Protein AF-A0A819ATB0-F1 (afdb_monomer_lite)

InterPro domains:
  IPR010448 Torsin [PF06309] (13-119)
  IPR010448 Torsin [PTHR10760] (11-118)
  IPR027417 P-loop containing nucleoside triphosphate hydrolase [G3DSA:3.40.50.300] (15-114)
  IPR027417 P-loop containing nucleoside triphosphate hydrolase [SSF52540] (25-98)

Organism: NCBI:txid392030

Sequence (124 aa):
MVLLRSIFDMFCIMECCSNHWIKNDVKELDLRLKSQLIGQPLAYDLILRSIKSHTSNLNPSKSLVLSLHGGTGTGKNFVAKHIVESLYREGYKSKYVRLYVVSRDFMHHDPAHISQYKFSFDAC

Radius of gyration: 17.53 Å; chains: 1; bounding box: 42×32×49 Å

Structure (mmCIF, N/CA/C/O backbone):
data_AF-A0A819ATB0-F1
#
_entry.id   AF-A0A819ATB0-F1
#
loop_
_atom_site.group_PDB
_atom_site.id
_atom_site.type_symbol
_atom_site.label_atom_id
_atom_site.label_alt_id
_atom_site.label_comp_id
_atom_site.label_asym_id
_atom_site.label_entity_id
_atom_site.label_seq_id
_atom_site.pdbx_PDB_ins_code
_atom_site.Cartn_x
_atom_site.Cartn_y
_atom_site.Cartn_z
_atom_site.occupancy
_atom_site.B_iso_or_equiv
_atom_site.auth_seq_id
_atom_site.auth_comp_id
_atom_site.auth_asym_id
_atom_site.auth_atom_id
_atom_site.pdbx_PDB_model_num
ATOM 1 N N . MET A 1 1 ? 23.458 10.355 28.977 1.00 45.56 1 MET A N 1
ATOM 2 C CA . MET A 1 1 ? 23.499 10.416 27.497 1.00 45.56 1 MET A CA 1
ATOM 3 C C . MET A 1 1 ? 22.106 10.147 26.904 1.00 45.56 1 MET A C 1
ATOM 5 O O . MET A 1 1 ? 21.934 9.245 26.105 1.00 45.56 1 MET A O 1
ATOM 9 N N . VAL A 1 2 ? 21.090 10.902 27.345 1.00 42.81 2 VAL A N 1
ATOM 10 C CA . VAL A 1 2 ? 19.677 10.784 26.898 1.00 42.81 2 VAL A CA 1
ATOM 11 C C . VAL A 1 2 ? 19.132 12.163 26.489 1.00 42.81 2 VAL A C 1
ATOM 13 O O . VAL A 1 2 ? 18.348 12.266 25.557 1.00 42.81 2 VAL A O 1
ATOM 16 N N . LEU A 1 3 ? 19.658 13.244 27.081 1.00 43.31 3 LEU A N 1
ATOM 17 C CA . LEU A 1 3 ? 19.326 14.636 26.745 1.00 43.31 3 LEU A CA 1
ATOM 18 C C . LEU A 1 3 ? 19.750 15.092 25.333 1.00 43.31 3 LEU A C 1
ATOM 20 O O . LEU A 1 3 ? 19.104 15.965 24.769 1.00 43.31 3 LEU A O 1
ATOM 24 N N . LEU A 1 4 ? 20.780 14.487 24.727 1.00 43.06 4 LEU A N 1
ATOM 25 C CA . LEU A 1 4 ? 21.229 14.839 23.366 1.00 43.06 4 LEU A CA 1
ATOM 26 C C . LEU A 1 4 ? 20.356 14.242 22.249 1.00 43.06 4 LEU A C 1
ATOM 28 O O . LEU A 1 4 ? 20.384 14.754 21.135 1.00 43.06 4 LEU A O 1
ATOM 32 N N . ARG A 1 5 ? 19.550 13.206 22.536 1.00 46.94 5 ARG A N 1
ATOM 33 C CA . ARG A 1 5 ? 18.546 12.698 21.581 1.00 46.94 5 ARG A CA 1
ATOM 34 C C . ARG A 1 5 ? 17.391 13.686 21.390 1.00 46.94 5 ARG A C 1
ATOM 36 O O . ARG A 1 5 ? 16.836 13.752 20.307 1.00 46.94 5 ARG A O 1
ATOM 43 N N . SER A 1 6 ? 17.083 14.488 22.411 1.00 49.16 6 SER A N 1
ATOM 44 C CA . SER A 1 6 ? 15.902 15.359 22.420 1.00 49.16 6 SER A CA 1
ATOM 45 C C . SER A 1 6 ? 16.092 16.705 21.706 1.00 49.16 6 SER A C 1
ATOM 47 O O . SER A 1 6 ? 15.102 17.348 21.378 1.00 49.16 6 SER A O 1
ATOM 49 N N . ILE A 1 7 ? 17.332 17.154 21.473 1.00 47.84 7 ILE A N 1
ATOM 50 C CA . ILE A 1 7 ? 17.607 18.437 20.792 1.00 47.84 7 ILE A CA 1
ATOM 51 C C . ILE A 1 7 ? 17.573 18.264 19.265 1.00 47.84 7 ILE A C 1
ATOM 53 O O . ILE A 1 7 ? 17.140 19.164 18.550 1.00 47.84 7 ILE A O 1
ATOM 57 N N . PHE A 1 8 ? 17.972 17.094 18.756 1.00 44.56 8 PHE A N 1
ATOM 58 C CA . PHE A 1 8 ? 17.967 16.804 17.318 1.00 44.56 8 PHE A CA 1
ATOM 59 C C . PHE A 1 8 ? 16.563 16.552 16.743 1.00 44.56 8 PHE A C 1
ATOM 61 O O . PHE A 1 8 ? 16.348 16.810 15.561 1.00 44.56 8 PHE A O 1
ATOM 68 N N . ASP A 1 9 ? 15.593 16.151 17.571 1.00 51.12 9 ASP A N 1
ATOM 69 C CA . ASP A 1 9 ? 14.178 16.066 17.172 1.00 51.12 9 ASP A CA 1
ATOM 70 C C . ASP A 1 9 ? 13.555 17.450 16.877 1.00 51.12 9 ASP A C 1
ATOM 72 O O . ASP A 1 9 ? 12.541 17.543 16.185 1.00 51.12 9 ASP A O 1
ATOM 76 N N . MET A 1 10 ? 14.161 18.545 17.361 1.00 49.12 10 MET A N 1
ATOM 77 C CA . MET A 1 10 ? 13.600 19.902 17.281 1.00 49.12 10 MET A CA 1
ATOM 78 C C . MET A 1 10 ? 13.801 20.591 15.916 1.00 49.12 10 MET A C 1
ATOM 80 O O . MET A 1 10 ? 13.125 21.577 15.634 1.00 49.12 10 MET A O 1
ATOM 84 N N . PHE A 1 11 ? 14.672 20.075 15.039 1.00 57.78 11 PHE A N 1
ATOM 85 C CA . PHE A 1 11 ? 14.931 20.658 13.710 1.00 57.78 11 PHE A CA 1
ATOM 86 C C . PHE A 1 11 ? 14.677 19.686 12.546 1.00 57.78 11 PHE A C 1
ATOM 88 O O . PHE A 1 11 ? 15.319 19.774 11.499 1.00 57.78 11 PHE A O 1
ATOM 95 N N . CYS A 1 12 ? 13.679 18.803 12.661 1.00 70.81 12 CYS A N 1
ATOM 96 C CA . CYS A 1 12 ? 13.094 18.141 11.487 1.00 70.81 12 CYS A CA 1
ATOM 97 C C . CYS A 1 12 ? 12.260 19.117 10.634 1.00 70.81 12 CYS A C 1
ATOM 99 O O . CYS A 1 12 ? 11.054 18.941 10.466 1.00 70.81 12 CYS A O 1
ATOM 101 N N . ILE A 1 13 ? 12.902 20.162 10.101 1.00 76.00 13 ILE A N 1
ATOM 102 C CA . ILE A 1 13 ? 12.300 21.068 9.109 1.00 76.00 13 ILE A CA 1
ATOM 103 C C . ILE A 1 13 ? 12.022 20.293 7.811 1.00 76.00 13 ILE A C 1
ATOM 105 O O . ILE A 1 13 ? 11.006 20.508 7.156 1.00 76.00 13 ILE A O 1
ATOM 109 N N . MET A 1 14 ? 12.915 19.362 7.468 1.00 82.94 14 MET A N 1
ATOM 110 C CA . MET A 1 14 ? 12.757 18.412 6.368 1.00 82.94 14 MET A CA 1
ATOM 111 C C . MET A 1 14 ? 12.257 17.066 6.895 1.00 82.94 14 MET A C 1
ATOM 113 O O . MET A 1 14 ? 12.433 16.748 8.074 1.00 82.94 14 MET A O 1
ATOM 117 N N . GLU A 1 15 ? 11.675 16.260 6.005 1.00 89.75 15 GLU A N 1
ATOM 118 C CA . GLU A 1 15 ? 11.134 14.949 6.357 1.00 89.75 15 GLU A CA 1
ATOM 119 C C . GLU A 1 15 ? 12.151 14.093 7.123 1.00 89.75 15 GLU A C 1
ATOM 121 O O . GLU A 1 15 ? 13.315 13.986 6.728 1.00 89.75 15 GLU A O 1
ATOM 126 N N . CYS A 1 16 ? 11.714 13.478 8.222 1.00 90.00 16 CYS A N 1
ATOM 127 C CA . CYS A 1 16 ? 12.550 12.668 9.100 1.00 90.00 16 CYS A CA 1
ATOM 128 C C . CYS A 1 16 ? 11.763 11.512 9.736 1.00 90.00 16 CYS A C 1
ATOM 130 O O . CYS A 1 16 ? 10.545 11.427 9.590 1.00 90.00 16 CYS A O 1
ATOM 132 N N . CYS A 1 17 ? 12.463 10.627 10.448 1.00 88.69 17 CYS A N 1
ATOM 133 C CA . CYS A 1 17 ? 11.880 9.463 11.108 1.00 88.69 17 CYS A CA 1
ATOM 134 C C . CYS A 1 17 ? 11.199 9.886 12.419 1.00 88.69 17 CYS A C 1
ATOM 136 O O . CYS A 1 17 ? 11.750 9.734 13.505 1.00 88.69 17 CYS A O 1
ATOM 138 N N . SER A 1 18 ? 10.019 10.495 12.307 1.00 88.81 18 SER A N 1
ATOM 139 C CA . SER A 1 18 ? 9.206 10.916 13.448 1.00 88.81 18 SER A CA 1
ATOM 140 C C . SER A 1 18 ? 7.721 10.722 13.165 1.00 88.81 18 SER A C 1
ATOM 142 O O . SER A 1 18 ? 7.295 10.692 12.009 1.00 88.81 18 SER A O 1
ATOM 144 N N . ASN A 1 19 ? 6.911 10.671 14.225 1.00 87.50 19 ASN A N 1
ATOM 145 C CA . ASN A 1 19 ? 5.456 10.489 14.129 1.00 87.50 19 ASN A CA 1
ATOM 146 C C . ASN A 1 19 ? 4.744 11.613 13.351 1.00 87.50 19 ASN A C 1
ATOM 148 O O . ASN A 1 19 ? 3.590 11.469 12.956 1.00 87.50 19 ASN A O 1
ATOM 152 N N . HIS A 1 20 ? 5.410 12.753 13.134 1.00 90.31 20 HIS A N 1
ATOM 153 C CA . HIS A 1 20 ? 4.873 13.834 12.312 1.00 90.31 20 HIS A CA 1
ATOM 154 C C . HIS A 1 20 ? 4.824 13.450 10.824 1.00 90.31 20 HIS A C 1
ATOM 156 O O . HIS A 1 20 ? 3.830 13.726 10.146 1.00 90.31 20 HIS A O 1
ATOM 162 N N . TRP A 1 21 ? 5.893 12.818 10.331 1.00 92.12 21 TRP A N 1
ATOM 163 C CA . TRP A 1 21 ? 6.072 12.439 8.927 1.00 92.12 21 TRP A CA 1
ATOM 164 C C . TRP A 1 21 ? 5.629 10.996 8.657 1.00 92.12 21 TRP A C 1
ATOM 166 O O . TRP A 1 21 ? 4.990 10.731 7.638 1.00 92.12 21 TRP A O 1
ATOM 176 N N . ILE A 1 22 ? 5.908 10.086 9.594 1.00 92.75 22 ILE A N 1
ATOM 177 C CA . ILE A 1 22 ? 5.511 8.675 9.568 1.00 92.75 22 ILE A CA 1
ATOM 178 C C . ILE A 1 22 ? 4.297 8.513 10.481 1.00 92.75 22 ILE A C 1
ATOM 180 O O . ILE A 1 22 ? 4.421 8.334 11.689 1.00 92.75 22 ILE A O 1
ATOM 184 N N . LYS A 1 23 ? 3.102 8.641 9.907 1.00 92.94 23 LYS A N 1
ATOM 185 C CA . LYS A 1 23 ? 1.846 8.673 10.668 1.00 92.94 23 LYS A CA 1
ATOM 186 C C . LYS A 1 23 ? 1.480 7.308 11.241 1.00 92.94 23 LYS A C 1
ATOM 188 O O . LYS A 1 23 ? 0.912 7.236 12.326 1.00 92.94 23 LYS A O 1
ATOM 193 N N . ASN A 1 24 ? 1.749 6.243 10.480 1.00 93.50 24 ASN A N 1
ATOM 194 C CA . ASN A 1 24 ? 1.242 4.898 10.756 1.00 93.50 24 ASN A CA 1
ATOM 195 C C . ASN A 1 24 ? -0.277 4.875 11.051 1.00 93.50 24 ASN A C 1
ATOM 197 O O . ASN A 1 24 ? -0.735 4.152 11.939 1.00 93.50 24 ASN A O 1
ATOM 201 N N . ASP A 1 25 ? -1.073 5.664 10.313 1.00 96.31 25 ASP A N 1
ATOM 202 C CA . ASP A 1 25 ? -2.510 5.809 10.567 1.00 96.31 25 ASP A CA 1
ATOM 203 C C . ASP A 1 25 ? -3.312 4.650 9.952 1.00 96.31 25 ASP A C 1
ATOM 205 O O . ASP A 1 25 ? -3.940 4.736 8.894 1.00 96.31 25 ASP A O 1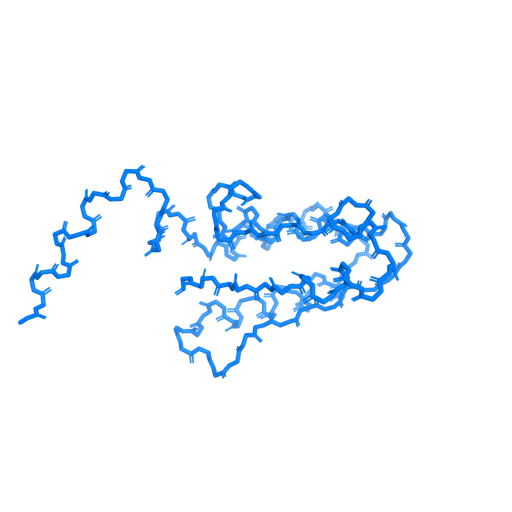
ATOM 209 N N . VAL A 1 26 ? -3.285 3.513 10.645 1.00 97.12 26 VAL A N 1
ATOM 210 C CA . VAL A 1 26 ? -4.015 2.300 10.248 1.00 97.12 26 VAL A CA 1
ATOM 211 C C . VAL A 1 26 ? -5.536 2.511 10.281 1.00 97.12 26 VAL A C 1
ATOM 213 O O . VAL A 1 26 ? -6.267 1.828 9.564 1.00 97.12 26 VAL A O 1
ATOM 216 N N . LYS A 1 27 ? -6.034 3.459 11.084 1.00 97.56 27 LYS A N 1
ATOM 217 C CA . LYS A 1 27 ? -7.466 3.772 11.153 1.00 97.56 27 LYS A CA 1
ATOM 218 C C . LYS A 1 27 ? -7.915 4.526 9.904 1.00 97.56 27 LYS A C 1
ATOM 220 O O . LYS A 1 27 ? -8.972 4.215 9.358 1.00 97.56 27 LYS A O 1
ATOM 225 N N . GLU A 1 28 ? -7.113 5.478 9.431 1.00 97.00 28 GLU A N 1
ATOM 226 C CA . GLU A 1 28 ? -7.333 6.135 8.143 1.00 97.00 28 GLU A CA 1
ATOM 227 C C . GLU A 1 28 ? -7.340 5.104 7.004 1.00 97.00 28 GLU A C 1
ATOM 229 O O . GLU A 1 28 ? -8.231 5.141 6.150 1.00 97.00 28 GLU A O 1
ATOM 234 N N . LEU A 1 29 ? -6.404 4.149 7.024 1.00 98.12 29 LEU A N 1
ATOM 235 C CA . LEU A 1 29 ? -6.354 3.080 6.027 1.00 98.12 29 LEU A CA 1
ATOM 236 C C . LEU A 1 29 ? -7.630 2.228 6.030 1.00 98.12 29 LEU A C 1
ATOM 238 O O . LEU A 1 29 ? -8.197 1.981 4.967 1.00 98.12 29 LEU A O 1
ATOM 242 N N . ASP A 1 30 ? -8.095 1.805 7.209 1.00 98.31 30 ASP A N 1
ATOM 243 C CA . ASP A 1 30 ? -9.334 1.032 7.365 1.00 98.31 30 ASP A CA 1
ATOM 244 C C . ASP A 1 30 ? -10.527 1.767 6.740 1.00 98.31 30 ASP A C 1
ATOM 246 O O . ASP A 1 30 ? -11.210 1.233 5.864 1.00 98.31 30 ASP A O 1
ATOM 250 N N . LEU A 1 31 ? -10.727 3.034 7.116 1.00 98.06 31 LEU A N 1
ATOM 251 C CA . LEU A 1 31 ? -11.832 3.850 6.612 1.00 98.06 31 LEU A CA 1
ATOM 252 C C . LEU A 1 31 ? -11.789 4.001 5.086 1.00 98.06 31 LEU A C 1
ATOM 254 O O . LEU A 1 31 ? -12.824 3.867 4.424 1.00 98.06 31 LEU A O 1
ATOM 258 N N . ARG A 1 32 ? -10.605 4.250 4.515 1.00 97.06 32 ARG A N 1
ATOM 259 C CA . ARG A 1 32 ? -10.419 4.400 3.064 1.00 97.06 32 ARG A CA 1
ATOM 260 C C . ARG A 1 32 ? -10.685 3.101 2.321 1.00 97.06 32 ARG A C 1
ATOM 262 O O . ARG A 1 32 ? -11.469 3.090 1.377 1.00 97.06 32 ARG A O 1
ATOM 269 N N . LEU A 1 33 ? -10.092 1.989 2.754 1.00 97.56 33 LEU A N 1
ATOM 270 C CA . LEU A 1 33 ? -10.310 0.714 2.076 1.00 97.56 33 LEU A CA 1
ATOM 271 C C . LEU A 1 33 ? -11.767 0.262 2.210 1.00 97.56 33 LEU A C 1
ATOM 273 O O . LEU A 1 33 ? -12.370 -0.127 1.217 1.00 97.56 33 LEU A O 1
ATOM 277 N N . LYS A 1 34 ? -12.376 0.391 3.390 1.00 97.06 34 LYS A N 1
ATOM 278 C CA . LYS A 1 34 ? -13.770 -0.009 3.605 1.00 97.06 34 LYS A CA 1
ATOM 279 C C . LYS A 1 34 ? -14.767 0.788 2.760 1.00 97.06 34 LYS A C 1
ATOM 281 O O . LYS A 1 34 ? -15.768 0.230 2.321 1.00 97.06 34 LYS A O 1
ATOM 286 N N . SER A 1 35 ? -14.519 2.081 2.549 1.00 96.31 35 SER A N 1
ATOM 287 C CA . SER A 1 35 ? -15.426 2.950 1.786 1.00 96.31 35 SER A CA 1
ATOM 288 C C . SER A 1 35 ? -15.144 2.979 0.283 1.00 96.31 35 SER A C 1
ATOM 290 O O . SER A 1 35 ? -16.068 3.220 -0.491 1.00 96.31 35 SER A O 1
ATOM 292 N N . GLN A 1 36 ? -13.900 2.740 -0.145 1.00 96.88 36 GLN A N 1
ATOM 293 C CA . GLN A 1 36 ? -13.485 2.959 -1.536 1.00 96.88 36 GLN A CA 1
ATOM 294 C C . GLN A 1 36 ? -13.021 1.686 -2.265 1.00 96.88 36 GLN A C 1
ATOM 296 O O . GLN A 1 36 ? -13.052 1.656 -3.495 1.00 96.88 36 GLN A O 1
ATOM 301 N N . LEU A 1 37 ? -12.607 0.623 -1.559 1.00 97.06 37 LEU A N 1
ATOM 302 C CA . LEU A 1 37 ? -12.207 -0.645 -2.181 1.00 97.06 37 LEU A CA 1
ATOM 303 C C . LEU A 1 37 ? -13.419 -1.573 -2.348 1.00 97.06 37 LEU A C 1
ATOM 305 O O . LEU A 1 37 ? -13.760 -2.369 -1.473 1.00 97.06 37 LEU A O 1
ATOM 309 N N . ILE A 1 38 ? -14.062 -1.492 -3.509 1.00 95.56 38 ILE A N 1
ATOM 310 C CA . ILE A 1 38 ? -15.284 -2.248 -3.800 1.00 95.56 38 ILE A CA 1
ATOM 311 C C . ILE A 1 38 ? -14.963 -3.653 -4.326 1.00 95.56 38 ILE A C 1
ATOM 313 O O . ILE A 1 38 ? -14.076 -3.839 -5.158 1.00 95.56 38 ILE A O 1
ATOM 317 N N . GLY A 1 39 ? -15.714 -4.655 -3.856 1.00 96.25 39 GLY A N 1
ATOM 318 C CA . GLY A 1 39 ? -15.675 -6.020 -4.397 1.00 96.25 39 GLY A CA 1
ATOM 319 C C . GLY A 1 39 ? -14.429 -6.838 -4.038 1.00 96.25 39 GLY A C 1
ATOM 320 O O . GLY A 1 39 ? -14.225 -7.901 -4.613 1.00 96.25 39 GLY A O 1
ATOM 321 N N . GLN A 1 40 ? -13.601 -6.372 -3.095 1.00 97.44 40 GLN A N 1
ATOM 322 C CA . GLN A 1 40 ? -12.366 -7.053 -2.677 1.00 97.44 40 GLN A CA 1
ATOM 323 C C . GLN A 1 40 ? -12.303 -7.301 -1.151 1.00 97.44 40 GLN A C 1
ATOM 325 O O . GLN A 1 40 ? -11.337 -6.889 -0.504 1.00 97.44 40 GLN A O 1
ATOM 330 N N . PRO A 1 41 ? -13.299 -7.974 -0.537 1.00 96.19 41 PRO A N 1
ATOM 331 C CA . PRO A 1 41 ? -13.353 -8.154 0.919 1.00 96.19 41 PRO A CA 1
ATOM 332 C C . PRO A 1 41 ? -12.169 -8.960 1.475 1.00 96.19 41 PRO A C 1
ATOM 334 O O . PRO A 1 41 ? -11.654 -8.629 2.540 1.00 96.19 41 PRO A O 1
ATOM 337 N N . LEU A 1 42 ? -11.688 -9.970 0.736 1.00 96.81 42 LEU A N 1
ATOM 338 C CA . LEU A 1 42 ? -10.523 -10.766 1.137 1.00 96.81 42 LEU A CA 1
ATOM 339 C C . LEU A 1 42 ? -9.236 -9.931 1.148 1.00 96.81 42 LEU A C 1
ATOM 341 O O . LEU A 1 42 ? -8.445 -10.024 2.084 1.00 96.81 42 LEU A O 1
ATOM 345 N N . ALA 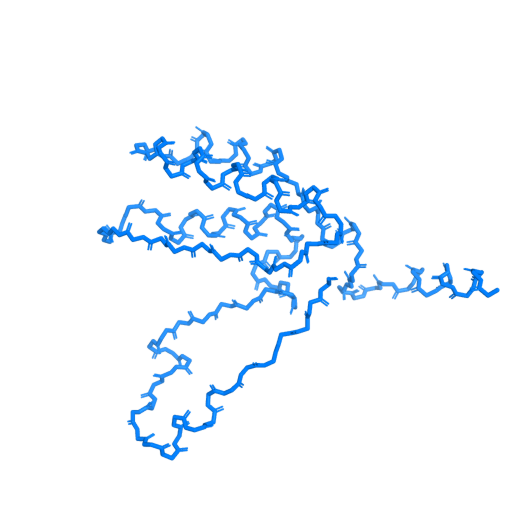A 1 43 ? -9.028 -9.108 0.115 1.00 96.88 43 ALA A N 1
ATOM 346 C CA . ALA A 1 43 ? -7.851 -8.250 0.037 1.00 96.88 43 ALA A CA 1
ATOM 347 C C . ALA A 1 43 ? -7.879 -7.182 1.135 1.00 96.88 43 ALA A C 1
ATOM 349 O O . ALA A 1 43 ? -6.870 -6.993 1.806 1.00 96.88 43 ALA A O 1
ATOM 350 N N . TYR A 1 44 ? -9.032 -6.536 1.351 1.00 97.69 44 TYR A N 1
ATOM 351 C CA . TYR A 1 44 ? -9.232 -5.574 2.439 1.00 97.69 44 TYR A CA 1
ATOM 352 C C . TYR A 1 44 ? -8.812 -6.159 3.791 1.00 97.69 44 TYR A C 1
ATOM 354 O O . TYR A 1 44 ? -7.949 -5.598 4.466 1.00 97.69 44 TYR A O 1
ATOM 362 N N . ASP A 1 45 ? -9.386 -7.304 4.156 1.00 97.75 45 ASP A N 1
ATOM 363 C CA . ASP A 1 45 ? -9.196 -7.890 5.477 1.00 97.75 45 ASP A CA 1
ATOM 364 C C . ASP A 1 45 ? -7.755 -8.382 5.696 1.00 97.75 45 ASP A C 1
ATOM 366 O O . ASP A 1 45 ? -7.160 -8.128 6.745 1.00 97.75 45 ASP A O 1
ATOM 370 N N . LEU A 1 46 ? -7.146 -9.035 4.700 1.00 97.75 46 LEU A N 1
ATOM 371 C CA . LEU A 1 46 ? -5.764 -9.505 4.815 1.00 97.75 46 LEU A CA 1
ATOM 372 C C . LEU A 1 46 ? -4.775 -8.337 4.921 1.00 97.75 46 LEU A C 1
ATOM 374 O O . LEU A 1 46 ? -3.915 -8.333 5.799 1.00 97.75 46 LEU A O 1
ATOM 378 N N . ILE A 1 47 ? -4.916 -7.327 4.059 1.00 97.94 47 ILE A N 1
ATOM 379 C CA . ILE A 1 47 ? -4.002 -6.180 4.004 1.00 97.94 47 ILE A CA 1
ATOM 380 C C . ILE A 1 47 ? -4.084 -5.368 5.292 1.00 97.94 47 ILE A C 1
ATOM 382 O O . ILE A 1 47 ? -3.048 -5.046 5.879 1.00 97.94 47 ILE A O 1
ATOM 386 N N . LEU A 1 48 ? -5.300 -5.081 5.766 1.00 98.12 48 LEU A N 1
ATOM 387 C CA . LEU A 1 48 ? -5.491 -4.313 6.988 1.00 98.12 48 LEU A CA 1
ATOM 388 C C . LEU A 1 48 ? -4.899 -5.044 8.199 1.00 98.12 48 LEU A C 1
ATOM 390 O O . LEU A 1 48 ? -4.177 -4.432 8.988 1.00 98.12 48 LEU A O 1
ATOM 394 N N . ARG A 1 49 ? -5.143 -6.356 8.329 1.00 97.94 49 ARG A N 1
ATOM 395 C CA . ARG A 1 49 ? -4.582 -7.165 9.422 1.00 97.94 49 ARG A CA 1
ATOM 396 C C . ARG A 1 49 ? -3.057 -7.227 9.369 1.00 97.94 49 ARG A C 1
ATOM 398 O O . ARG A 1 49 ? -2.416 -7.023 10.400 1.00 97.94 49 ARG A O 1
ATOM 405 N N . SER A 1 50 ? -2.473 -7.461 8.194 1.00 97.56 50 SER A N 1
ATOM 406 C CA . SER A 1 50 ? -1.018 -7.525 8.022 1.00 97.56 50 SER A CA 1
ATOM 407 C C . SER A 1 50 ? -0.333 -6.204 8.367 1.00 97.56 50 SER A C 1
ATOM 409 O O . SER A 1 50 ? 0.641 -6.206 9.119 1.00 97.56 50 SER A O 1
ATOM 411 N N . ILE A 1 51 ? -0.858 -5.077 7.877 1.00 97.06 51 ILE A N 1
ATOM 412 C CA . ILE A 1 51 ? -0.289 -3.753 8.161 1.00 97.06 51 ILE A CA 1
ATOM 413 C C . ILE A 1 51 ? -0.440 -3.426 9.640 1.00 97.06 51 ILE A C 1
ATOM 415 O O . ILE A 1 51 ? 0.558 -3.111 10.278 1.00 97.06 51 ILE A O 1
ATOM 419 N N . LYS A 1 52 ? -1.642 -3.592 10.209 1.00 96.56 52 LYS A N 1
ATOM 420 C CA . LYS A 1 52 ? -1.896 -3.353 11.635 1.00 96.56 52 LYS A CA 1
ATOM 421 C C . LYS A 1 52 ? -0.935 -4.139 12.523 1.00 96.56 52 LYS A C 1
ATOM 423 O O . LYS A 1 52 ? -0.363 -3.580 13.454 1.00 96.56 52 LYS A O 1
ATOM 428 N N . SER A 1 53 ? -0.756 -5.429 12.235 1.00 95.44 53 SER A N 1
ATOM 429 C CA . SER A 1 53 ? 0.155 -6.282 12.996 1.00 95.44 53 SER A CA 1
ATOM 430 C C . SER A 1 53 ? 1.602 -5.810 12.872 1.00 95.44 53 SER A C 1
ATOM 432 O O . SER A 1 53 ? 2.306 -5.777 13.879 1.00 95.44 53 SER A O 1
ATOM 434 N N . HIS A 1 54 ? 2.047 -5.437 11.669 1.00 95.12 54 HIS A N 1
ATOM 435 C CA . HIS A 1 54 ? 3.424 -5.012 11.440 1.00 95.12 54 HIS A CA 1
ATOM 436 C C . HIS A 1 54 ? 3.728 -3.662 12.096 1.00 95.12 54 HIS A C 1
ATOM 438 O O . HIS A 1 54 ? 4.701 -3.561 12.832 1.00 95.12 54 HIS A O 1
ATOM 444 N N . THR A 1 55 ? 2.865 -2.657 11.919 1.00 92.06 55 THR A N 1
ATOM 445 C CA . THR A 1 55 ? 3.065 -1.313 12.487 1.00 92.06 55 THR A CA 1
ATOM 446 C C . THR A 1 55 ? 2.906 -1.279 14.006 1.00 92.06 55 THR A C 1
ATOM 448 O O . THR A 1 55 ? 3.403 -0.363 14.650 1.00 92.06 55 THR A O 1
ATOM 451 N N . SER A 1 56 ? 2.211 -2.257 14.601 1.00 92.50 56 SER A N 1
ATOM 452 C CA . SER A 1 56 ? 2.096 -2.370 16.063 1.00 92.50 56 SER A CA 1
ATOM 453 C C . SER A 1 56 ? 3.350 -2.934 16.742 1.00 92.50 56 SER A C 1
ATOM 455 O O . SER A 1 56 ? 3.523 -2.753 17.946 1.00 92.50 56 SER A O 1
ATOM 457 N N . ASN A 1 57 ? 4.227 -3.610 15.993 1.00 91.00 57 ASN A N 1
ATOM 458 C CA . ASN A 1 57 ? 5.479 -4.139 16.516 1.00 91.00 57 ASN A CA 1
ATOM 459 C C . ASN A 1 57 ? 6.619 -3.152 16.241 1.00 91.00 57 ASN A C 1
ATOM 461 O O . ASN A 1 57 ? 7.052 -3.017 15.103 1.00 91.00 57 ASN A O 1
ATOM 465 N N . LEU A 1 58 ? 7.139 -2.509 17.291 1.00 84.94 58 LEU A N 1
ATOM 466 C CA . LEU A 1 58 ? 8.247 -1.550 17.181 1.00 84.94 58 LEU A CA 1
ATOM 467 C C . LEU A 1 58 ? 9.581 -2.194 16.765 1.00 84.94 58 LEU A C 1
ATOM 469 O O . LEU A 1 58 ? 10.469 -1.487 16.310 1.00 84.94 58 LEU A O 1
ATOM 473 N N . ASN A 1 59 ? 9.732 -3.514 16.924 1.00 87.75 59 ASN A N 1
ATOM 474 C CA . ASN A 1 59 ? 10.949 -4.253 16.583 1.00 87.75 59 ASN A CA 1
ATOM 475 C C . ASN A 1 59 ? 10.597 -5.537 15.807 1.00 87.75 59 ASN A C 1
ATOM 477 O O . ASN A 1 59 ? 10.704 -6.648 16.343 1.00 87.75 59 ASN A O 1
ATOM 481 N N . PRO A 1 60 ? 10.128 -5.423 14.553 1.00 88.88 60 PRO A N 1
ATOM 482 C CA . PRO A 1 60 ? 9.786 -6.587 13.755 1.00 88.88 60 PRO A CA 1
ATOM 483 C C . PRO A 1 60 ? 11.052 -7.363 13.379 1.00 88.88 60 PRO A C 1
ATOM 485 O O . PRO A 1 60 ? 12.036 -6.798 12.913 1.00 88.88 60 PRO A O 1
ATOM 488 N N . SER A 1 61 ? 11.022 -8.688 13.535 1.00 91.31 61 SER A N 1
ATOM 489 C CA . SER A 1 61 ? 12.161 -9.551 13.185 1.00 91.31 61 SER A CA 1
ATOM 490 C C . SER A 1 61 ? 12.414 -9.642 11.675 1.00 91.31 61 SER A C 1
ATOM 492 O O . SER A 1 61 ? 13.487 -10.077 11.259 1.00 91.31 61 SER A O 1
ATOM 494 N N . LYS A 1 62 ? 11.420 -9.270 10.856 1.00 91.44 62 LYS A N 1
ATOM 495 C CA . LYS A 1 62 ? 11.459 -9.251 9.388 1.00 91.44 62 LYS A CA 1
ATOM 496 C C . LYS A 1 62 ? 10.542 -8.157 8.842 1.00 91.44 62 LYS A C 1
ATOM 498 O O . LYS A 1 62 ? 9.520 -7.8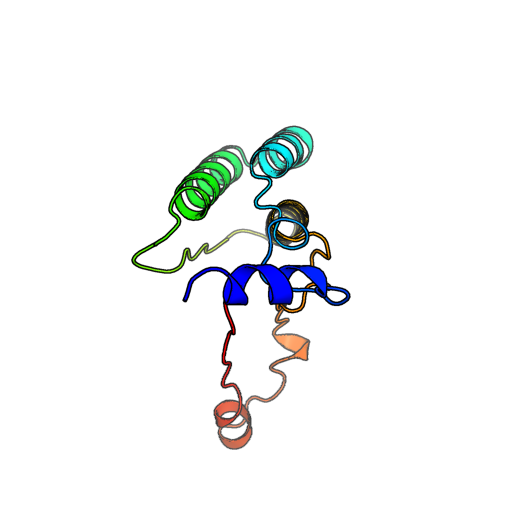40 9.452 1.00 91.44 62 LYS A O 1
ATOM 503 N N . SER A 1 63 ? 10.872 -7.638 7.664 1.00 92.31 63 SER A N 1
ATOM 504 C CA . SER A 1 63 ? 10.026 -6.699 6.921 1.00 92.31 63 SER A CA 1
ATOM 505 C C . SER A 1 63 ? 8.723 -7.355 6.452 1.00 92.31 63 SER A C 1
ATOM 507 O O . SER A 1 63 ? 8.703 -8.539 6.103 1.00 92.31 63 SER A O 1
ATOM 509 N N . LEU A 1 64 ? 7.641 -6.578 6.394 1.00 95.12 64 LEU A N 1
ATOM 510 C CA . LEU A 1 64 ? 6.393 -7.008 5.766 1.00 95.12 64 LEU A CA 1
ATOM 511 C C . LEU A 1 64 ? 6.525 -6.980 4.238 1.00 95.12 64 LEU A C 1
ATOM 513 O O . LEU A 1 64 ? 6.897 -5.963 3.658 1.00 95.12 64 LEU A O 1
ATOM 517 N N . VAL A 1 65 ? 6.156 -8.083 3.586 1.00 95.94 65 VAL A N 1
ATOM 518 C CA . VAL A 1 65 ? 6.088 -8.188 2.123 1.00 95.94 65 VAL A CA 1
ATOM 519 C C . VAL A 1 65 ? 4.661 -8.546 1.725 1.00 95.94 65 VAL A C 1
ATOM 521 O O . VAL A 1 65 ? 4.102 -9.522 2.222 1.00 95.94 65 VAL A O 1
ATOM 524 N N . LEU A 1 66 ? 4.077 -7.760 0.820 1.00 96.75 66 LEU A N 1
ATOM 525 C CA . LEU A 1 66 ? 2.750 -7.998 0.254 1.00 96.75 66 LEU A CA 1
ATOM 526 C C . LEU A 1 66 ? 2.884 -8.246 -1.250 1.00 96.75 66 LEU A C 1
ATOM 528 O O . LEU A 1 66 ? 3.468 -7.427 -1.956 1.00 96.75 66 LEU A O 1
ATOM 532 N N . SER A 1 67 ? 2.30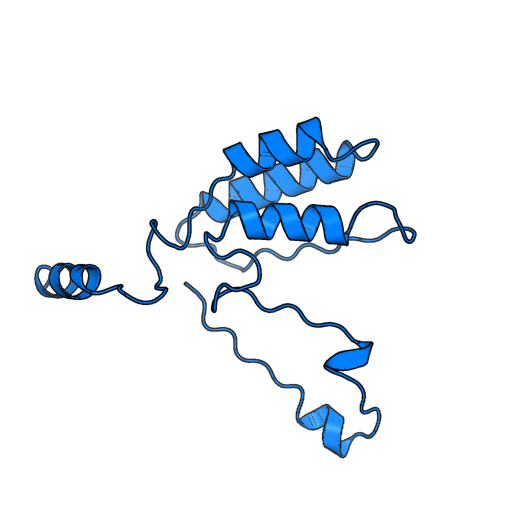8 -9.344 -1.743 1.00 96.94 67 SER A N 1
ATOM 533 C CA . SER A 1 67 ? 2.220 -9.623 -3.180 1.00 96.94 67 SER A CA 1
ATOM 534 C C . SER A 1 67 ? 0.765 -9.566 -3.631 1.00 96.94 67 SER A C 1
ATOM 536 O O . SER A 1 67 ? -0.062 -10.361 -3.186 1.00 96.94 67 SER A O 1
ATOM 538 N N . LEU A 1 68 ? 0.440 -8.605 -4.497 1.00 96.81 68 LEU A N 1
ATOM 539 C CA . LEU A 1 68 ? -0.918 -8.386 -4.994 1.00 96.81 68 LEU A CA 1
ATOM 540 C C . LEU A 1 68 ? -1.029 -8.916 -6.428 1.00 96.81 68 LEU A C 1
ATOM 542 O O . LEU A 1 68 ? -0.425 -8.364 -7.347 1.00 96.81 68 LEU A O 1
ATOM 546 N N . HIS A 1 69 ? -1.838 -9.953 -6.637 1.00 96.00 69 HIS A N 1
ATOM 547 C CA . HIS A 1 69 ? -2.074 -10.563 -7.950 1.00 96.00 69 HIS A CA 1
ATOM 548 C C . HIS A 1 69 ? -3.533 -10.402 -8.397 1.00 96.00 69 HIS A C 1
ATOM 550 O O . HIS A 1 69 ? -4.430 -10.214 -7.580 1.00 96.00 69 HIS A O 1
ATOM 556 N N . GLY A 1 70 ? -3.772 -10.435 -9.711 1.00 95.19 70 GLY A N 1
ATOM 557 C CA . GLY A 1 70 ? -5.109 -10.339 -10.310 1.00 95.19 70 GLY A CA 1
ATOM 558 C C . GLY A 1 70 ? -5.117 -9.572 -11.633 1.00 95.19 70 GLY A C 1
ATOM 559 O O . GLY A 1 70 ? -4.087 -9.026 -12.036 1.00 95.19 70 GLY A O 1
ATOM 560 N N . GLY A 1 71 ? -6.284 -9.479 -12.278 1.00 96.25 71 GLY A N 1
ATOM 561 C CA . GLY A 1 71 ? -6.473 -8.763 -13.548 1.00 96.25 71 GLY A CA 1
ATOM 562 C C . GLY A 1 71 ? -6.164 -7.261 -13.477 1.00 96.25 71 GLY A C 1
ATOM 563 O O . GLY A 1 71 ? -6.067 -6.668 -12.400 1.00 96.25 71 GLY A O 1
ATOM 564 N N . THR A 1 72 ? -5.962 -6.613 -14.621 1.00 95.50 72 THR A N 1
ATOM 565 C CA . THR A 1 72 ? -5.825 -5.148 -14.675 1.00 95.50 72 THR A CA 1
ATOM 566 C C . THR A 1 72 ? -7.136 -4.477 -14.242 1.00 95.50 72 THR A C 1
ATOM 568 O O . THR A 1 72 ? -8.209 -5.064 -14.338 1.00 95.50 72 THR A O 1
ATOM 571 N N . GLY A 1 73 ? -7.059 -3.273 -13.667 1.00 94.88 73 GLY A N 1
ATOM 572 C CA . GLY A 1 73 ? -8.250 -2.547 -13.196 1.00 94.88 73 GLY A CA 1
ATOM 573 C C . GLY A 1 73 ? -8.870 -3.037 -11.876 1.00 94.88 73 GLY A C 1
ATOM 574 O O . GLY A 1 73 ? -9.767 -2.381 -11.367 1.00 94.88 73 GLY A O 1
ATOM 575 N N . THR A 1 74 ? -8.371 -4.110 -11.250 1.00 96.00 74 THR A N 1
ATOM 576 C CA . THR A 1 74 ? -8.942 -4.654 -9.994 1.00 96.00 74 THR A CA 1
ATOM 577 C C . THR A 1 74 ? -8.495 -3.943 -8.707 1.00 96.00 74 THR A C 1
ATOM 579 O O . THR A 1 74 ? -8.745 -4.435 -7.611 1.00 96.00 74 THR A O 1
ATOM 582 N N . GLY A 1 75 ? -7.796 -2.808 -8.812 1.00 96.31 75 GLY A N 1
ATOM 583 C CA . GLY A 1 75 ? -7.457 -1.973 -7.652 1.00 96.31 75 GLY A CA 1
ATOM 584 C C . GLY A 1 75 ? -6.116 -2.249 -6.953 1.00 96.31 75 GLY A C 1
ATOM 585 O O . GLY A 1 75 ? -5.868 -1.677 -5.901 1.00 96.31 75 GLY A O 1
ATOM 586 N N . LYS A 1 76 ? -5.194 -3.045 -7.513 1.00 97.56 76 LYS A N 1
ATOM 587 C CA . LYS A 1 76 ? -3.875 -3.306 -6.879 1.00 97.56 76 LYS A CA 1
ATOM 588 C C . LYS A 1 76 ? -3.079 -2.028 -6.559 1.00 97.56 76 LYS A C 1
ATOM 590 O O . LYS A 1 76 ? -2.681 -1.809 -5.419 1.00 97.56 76 LYS A O 1
ATOM 595 N N . ASN A 1 77 ? -2.913 -1.148 -7.550 1.00 96.94 77 ASN A N 1
ATOM 596 C CA . ASN A 1 77 ? -2.224 0.137 -7.362 1.00 96.94 77 ASN A CA 1
ATOM 597 C C . ASN A 1 77 ? -3.040 1.102 -6.490 1.00 96.94 77 ASN A C 1
ATOM 599 O O . ASN A 1 77 ? -2.474 1.932 -5.789 1.00 96.94 77 ASN A O 1
ATOM 603 N N . PHE A 1 78 ? -4.368 0.978 -6.522 1.00 97.62 78 PHE A N 1
ATOM 604 C CA . PHE A 1 78 ? -5.275 1.771 -5.698 1.00 97.62 78 PHE A CA 1
ATOM 605 C C . PHE A 1 78 ? -5.088 1.460 -4.208 1.00 97.62 78 PHE A C 1
ATOM 607 O O . PHE A 1 78 ? -4.943 2.371 -3.398 1.00 97.62 78 PHE A O 1
ATOM 614 N N . VAL A 1 79 ? -4.987 0.176 -3.853 1.00 97.81 79 VAL A N 1
ATOM 615 C CA . VAL A 1 79 ? -4.686 -0.239 -2.479 1.00 97.81 79 VAL A CA 1
ATOM 616 C C . VAL A 1 79 ? -3.290 0.217 -2.059 1.00 97.81 79 VAL A C 1
ATOM 618 O O . VAL A 1 79 ? -3.149 0.807 -0.992 1.00 97.81 79 VAL A O 1
ATOM 621 N N . ALA A 1 80 ? -2.274 0.025 -2.909 1.00 97.88 80 ALA A N 1
ATOM 622 C CA . ALA A 1 80 ? -0.915 0.492 -2.624 1.00 97.88 80 ALA A CA 1
ATOM 623 C C . ALA A 1 80 ? -0.861 2.005 -2.344 1.00 97.88 80 ALA A C 1
ATOM 625 O O . ALA A 1 80 ? -0.195 2.432 -1.402 1.00 97.88 80 ALA A O 1
ATOM 626 N N . LYS A 1 81 ? -1.615 2.804 -3.110 1.00 97.88 81 LYS A N 1
ATOM 627 C CA . LYS A 1 81 ? -1.742 4.249 -2.895 1.00 97.88 81 LYS A CA 1
ATOM 628 C C . LYS A 1 81 ? -2.311 4.570 -1.517 1.00 97.88 81 LYS A C 1
ATOM 630 O O . LYS A 1 81 ? -1.724 5.375 -0.803 1.00 97.88 81 LYS A O 1
ATOM 635 N N . HIS A 1 82 ? -3.412 3.931 -1.126 1.00 98.06 82 HIS A N 1
ATOM 636 C CA . HIS A 1 82 ? -4.011 4.180 0.185 1.00 98.06 82 HIS A CA 1
ATOM 637 C C . HIS A 1 82 ? -3.112 3.752 1.341 1.00 98.06 82 HIS A C 1
ATOM 639 O O . HIS A 1 82 ? -3.030 4.477 2.325 1.00 98.06 82 HIS A O 1
ATOM 645 N N . ILE A 1 83 ? -2.383 2.640 1.207 1.00 98.00 83 ILE A N 1
ATOM 646 C CA . ILE A 1 83 ? -1.377 2.236 2.198 1.00 98.00 83 ILE A CA 1
ATOM 647 C C . ILE A 1 83 ? -0.344 3.353 2.377 1.00 98.00 83 ILE A C 1
ATOM 649 O O . ILE A 1 83 ? -0.099 3.801 3.492 1.00 98.00 83 ILE A O 1
ATOM 653 N N . VAL A 1 84 ? 0.229 3.837 1.276 1.00 97.38 84 VAL A N 1
ATOM 654 C CA . VAL A 1 84 ? 1.257 4.881 1.303 1.00 97.38 84 VAL A CA 1
ATOM 655 C C . VAL A 1 84 ? 0.734 6.184 1.916 1.00 97.38 84 VAL A C 1
ATOM 657 O O . VAL A 1 84 ? 1.391 6.748 2.786 1.00 97.38 84 VAL A O 1
ATOM 660 N N . GLU A 1 85 ? -0.446 6.652 1.509 1.00 97.19 85 GLU A N 1
ATOM 661 C CA . GLU A 1 85 ? -1.030 7.915 1.994 1.00 97.19 85 GLU A CA 1
ATOM 662 C C . GLU A 1 85 ? -1.427 7.873 3.482 1.00 97.19 85 GLU A C 1
ATOM 664 O O . GLU A 1 85 ? -1.374 8.902 4.165 1.00 97.19 85 GLU A O 1
ATOM 669 N N . SER A 1 86 ? -1.787 6.691 3.992 1.00 97.25 86 SER A N 1
ATOM 670 C CA . SER A 1 86 ? -2.107 6.474 5.408 1.00 97.25 86 SER A CA 1
ATOM 671 C C . SER A 1 86 ? -0.865 6.313 6.290 1.00 97.25 86 SER A C 1
ATOM 673 O O . SER A 1 86 ? -0.869 6.725 7.450 1.00 97.25 86 SER A O 1
ATOM 675 N N . LEU A 1 87 ? 0.218 5.731 5.768 1.00 95.75 87 LEU A N 1
ATOM 676 C CA . LEU A 1 87 ? 1.448 5.530 6.542 1.00 95.75 87 LEU A CA 1
ATOM 677 C C . LEU A 1 87 ? 2.369 6.757 6.523 1.00 95.75 87 LEU A C 1
ATOM 679 O O . LEU A 1 87 ? 2.970 7.076 7.548 1.00 95.75 87 LEU A O 1
ATOM 683 N N . TYR A 1 88 ? 2.443 7.478 5.402 1.00 95.75 88 TYR A N 1
ATOM 684 C CA . TYR A 1 88 ? 3.388 8.576 5.194 1.00 95.75 88 TYR A CA 1
ATOM 685 C C . TYR A 1 88 ? 2.659 9.884 4.898 1.00 95.75 88 TYR A C 1
ATOM 687 O O . TYR A 1 88 ? 1.768 9.948 4.050 1.00 95.75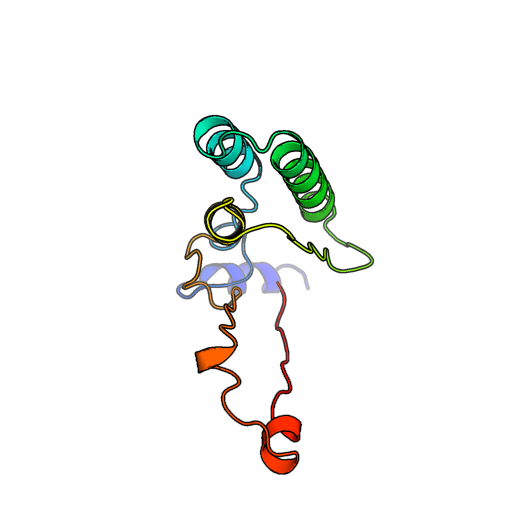 88 TYR A O 1
ATOM 695 N N . ARG A 1 89 ? 3.059 10.969 5.567 1.00 95.19 89 ARG A N 1
ATOM 696 C CA . ARG A 1 89 ? 2.454 12.295 5.382 1.00 95.19 89 ARG A CA 1
ATOM 697 C C . ARG A 1 89 ? 2.568 12.808 3.956 1.00 95.19 89 ARG A C 1
ATOM 699 O O . ARG A 1 89 ? 1.568 13.266 3.414 1.00 95.19 89 ARG A O 1
ATOM 706 N N . GLU A 1 90 ? 3.738 12.651 3.356 1.00 95.44 90 GLU A N 1
ATOM 707 C CA . GLU A 1 90 ? 4.010 13.084 1.983 1.00 95.44 90 GLU A CA 1
ATOM 708 C C . GLU A 1 90 ? 3.580 12.048 0.928 1.00 95.44 90 GLU A C 1
ATOM 710 O O . GLU A 1 90 ? 3.770 12.250 -0.275 1.00 95.44 90 GLU A O 1
ATOM 715 N N . GLY A 1 91 ? 2.992 10.922 1.350 1.00 96.12 91 GLY A N 1
ATOM 716 C CA . GLY A 1 91 ? 2.598 9.836 0.460 1.00 96.12 91 GLY A CA 1
ATOM 717 C C . GLY A 1 91 ? 3.763 9.383 -0.428 1.00 96.12 91 GLY A C 1
ATOM 718 O O . GLY A 1 91 ? 4.869 9.152 0.051 1.00 96.12 91 GLY A O 1
ATOM 719 N N . TYR A 1 92 ? 3.541 9.304 -1.743 1.00 96.12 92 TYR A N 1
ATOM 720 C CA . TYR A 1 92 ? 4.581 8.923 -2.712 1.00 96.12 92 TYR A CA 1
ATOM 721 C C . TYR A 1 92 ? 5.723 9.935 -2.869 1.00 96.12 92 TYR A C 1
ATOM 723 O O . TYR A 1 92 ? 6.716 9.612 -3.514 1.00 96.12 92 TYR A O 1
ATOM 731 N N . LYS A 1 93 ? 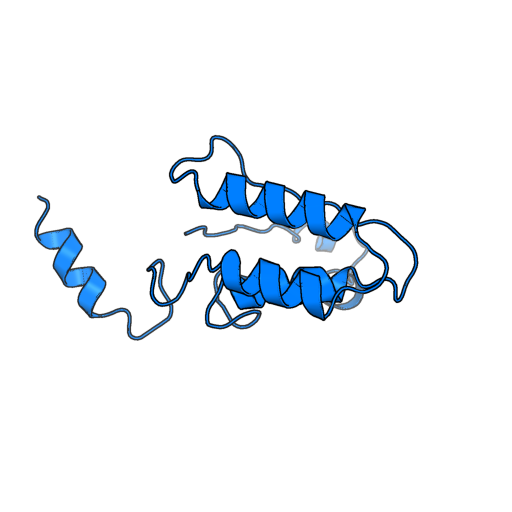5.585 11.152 -2.331 1.00 94.88 93 LYS A N 1
ATOM 732 C CA . LYS A 1 93 ? 6.664 12.150 -2.325 1.00 94.88 93 LYS A CA 1
ATOM 733 C C . LYS A 1 93 ? 7.592 11.994 -1.121 1.00 94.88 93 LYS A C 1
ATOM 735 O O . LYS A 1 93 ? 8.624 12.656 -1.081 1.00 94.88 93 LYS A O 1
ATOM 740 N N . SER A 1 94 ? 7.228 11.140 -0.164 1.00 93.81 94 SER A N 1
ATOM 741 C CA . SER A 1 94 ? 8.074 10.823 0.980 1.00 93.81 94 SER A CA 1
ATOM 742 C C . SER A 1 94 ? 9.398 10.220 0.519 1.00 93.81 94 SER A C 1
ATOM 744 O O . SER A 1 94 ? 9.419 9.308 -0.306 1.00 93.81 94 SER A O 1
ATOM 746 N N . LYS A 1 95 ? 10.509 10.654 1.111 1.00 91.69 95 LYS A N 1
ATOM 747 C CA . LYS A 1 95 ? 11.842 10.077 0.888 1.00 91.69 95 LYS A CA 1
ATOM 748 C C . LYS A 1 95 ? 11.940 8.615 1.343 1.00 91.69 95 LYS A C 1
ATOM 750 O O . LYS A 1 95 ? 12.843 7.901 0.912 1.00 91.69 95 LYS A O 1
ATOM 755 N N . TYR A 1 96 ? 11.014 8.178 2.200 1.00 92.38 96 TYR A N 1
ATOM 756 C CA . TYR A 1 96 ? 10.899 6.804 2.691 1.00 92.38 96 TYR A CA 1
ATOM 757 C C . TYR A 1 96 ? 10.027 5.919 1.789 1.00 92.38 96 TYR A C 1
ATOM 759 O O . TYR A 1 96 ? 9.922 4.717 2.024 1.00 92.38 96 TYR A O 1
ATOM 767 N N . VAL A 1 97 ? 9.418 6.486 0.742 1.00 94.25 97 VAL A N 1
ATOM 768 C CA . VAL A 1 97 ? 8.587 5.759 -0.220 1.00 94.25 97 VAL A CA 1
ATOM 769 C C . VAL A 1 97 ? 9.254 5.789 -1.588 1.00 94.25 97 VAL A C 1
ATOM 771 O O . VAL A 1 97 ? 9.512 6.844 -2.158 1.00 94.25 97 VAL A O 1
ATOM 774 N N . ARG A 1 98 ? 9.501 4.610 -2.163 1.00 93.44 98 ARG A N 1
ATOM 775 C CA . ARG A 1 98 ? 9.996 4.479 -3.538 1.00 93.44 98 ARG A CA 1
ATOM 776 C C . ARG A 1 98 ? 8.996 3.709 -4.385 1.00 93.44 98 ARG A C 1
ATOM 778 O O . ARG A 1 98 ? 8.560 2.624 -4.008 1.00 93.44 98 ARG A O 1
ATOM 785 N N . LEU A 1 99 ? 8.657 4.269 -5.542 1.00 94.19 99 LEU A N 1
ATOM 786 C CA . LEU A 1 99 ? 7.816 3.628 -6.546 1.00 94.19 99 LEU A CA 1
ATOM 787 C C . LEU A 1 99 ? 8.666 3.281 -7.762 1.00 94.19 99 LEU A C 1
ATOM 789 O O . LEU A 1 99 ? 9.137 4.182 -8.455 1.00 94.19 99 LEU A O 1
ATOM 793 N N . TYR A 1 100 ? 8.775 1.987 -8.047 1.00 92.94 100 TYR A N 1
ATOM 794 C CA . TYR A 1 100 ? 9.399 1.503 -9.267 1.00 92.94 100 TYR A CA 1
ATOM 795 C C . TYR A 1 100 ? 8.348 1.087 -10.296 1.00 92.94 100 TYR A C 1
ATOM 797 O O . TYR A 1 100 ? 7.427 0.325 -10.000 1.00 92.94 100 TYR A O 1
ATOM 805 N N . VAL A 1 101 ? 8.503 1.580 -11.519 1.00 93.00 101 VAL A N 1
ATOM 806 C CA . VAL A 1 101 ? 7.705 1.236 -12.692 1.00 93.00 101 VAL A CA 1
ATOM 807 C C . VAL A 1 101 ? 8.633 0.573 -13.693 1.00 93.00 101 VAL A C 1
ATOM 809 O O . VAL A 1 101 ? 9.534 1.218 -14.220 1.00 93.00 101 VAL A O 1
ATOM 812 N N . VAL A 1 102 ? 8.391 -0.708 -13.977 1.00 90.44 102 VAL A N 1
ATOM 813 C CA . VAL A 1 102 ? 9.297 -1.548 -14.779 1.00 90.44 102 VAL A CA 1
ATOM 814 C C . VAL A 1 102 ? 9.679 -0.900 -16.106 1.00 90.44 102 VAL A C 1
ATOM 816 O O . VAL A 1 102 ? 10.858 -0.769 -16.406 1.00 90.44 102 VAL A O 1
ATOM 819 N N . SER A 1 103 ? 8.698 -0.400 -16.856 1.00 90.88 103 SER A N 1
ATOM 820 C CA . SER A 1 103 ? 8.932 0.207 -18.170 1.00 90.88 103 SER A CA 1
ATOM 821 C C . SER A 1 103 ? 9.746 1.506 -18.142 1.00 90.88 103 SER A C 1
ATOM 823 O O . SER A 1 103 ? 10.234 1.927 -19.184 1.00 90.88 103 SER A O 1
ATOM 825 N N . ARG A 1 104 ? 9.855 2.170 -16.985 1.00 91.44 104 ARG A N 1
ATOM 826 C CA . ARG A 1 104 ? 10.567 3.447 -16.827 1.00 91.44 104 ARG A CA 1
ATOM 827 C C . ARG A 1 104 ? 11.914 3.253 -16.141 1.00 91.44 104 ARG A C 1
ATOM 829 O O . ARG A 1 104 ? 12.920 3.760 -16.617 1.00 91.44 104 ARG A O 1
ATOM 836 N N . ASP A 1 105 ? 11.913 2.539 -15.023 1.00 89.50 105 ASP A N 1
ATOM 837 C CA . ASP A 1 105 ? 13.067 2.449 -14.127 1.00 89.50 105 ASP A CA 1
ATOM 838 C C . ASP A 1 105 ? 13.991 1.276 -14.495 1.00 89.50 105 ASP A C 1
ATOM 840 O O . ASP A 1 105 ? 15.149 1.250 -14.087 1.00 89.50 105 ASP A O 1
ATOM 844 N N . PHE A 1 106 ? 13.498 0.330 -15.306 1.00 90.12 106 PHE A N 1
ATOM 845 C CA . PHE A 1 106 ? 14.196 -0.899 -15.693 1.00 90.12 106 PHE A CA 1
ATOM 846 C C . PHE A 1 106 ? 14.091 -1.172 -17.200 1.00 90.12 106 PHE A C 1
ATOM 848 O O . PHE A 1 106 ? 13.671 -2.245 -17.626 1.00 90.12 106 PHE A O 1
ATOM 855 N N . MET A 1 107 ? 14.438 -0.176 -18.019 1.00 88.31 107 MET A N 1
ATOM 856 C CA . MET A 1 107 ? 14.311 -0.263 -19.482 1.00 88.31 107 MET A CA 1
ATOM 857 C C . MET A 1 107 ? 15.397 -1.108 -20.169 1.00 88.31 107 MET A C 1
ATOM 859 O O . MET A 1 107 ? 15.227 -1.496 -21.323 1.00 88.31 107 MET A O 1
ATOM 863 N N . HIS A 1 108 ? 16.529 -1.357 -19.503 1.00 88.19 108 HIS A N 1
ATOM 864 C CA . HIS A 1 108 ? 17.660 -2.053 -20.110 1.00 88.19 108 HIS A CA 1
ATOM 865 C C . HIS A 1 108 ? 17.576 -3.557 -19.861 1.00 88.19 108 HIS A C 1
ATOM 867 O O . HIS A 1 108 ? 17.337 -4.015 -18.744 1.00 88.19 108 HIS A O 1
ATOM 873 N N . HIS A 1 109 ? 17.813 -4.321 -20.925 1.00 83.44 109 HIS A N 1
ATOM 874 C CA . HIS A 1 109 ? 17.772 -5.782 -20.909 1.00 83.44 109 HIS A CA 1
ATOM 875 C C . HIS A 1 109 ? 19.152 -6.421 -21.086 1.00 83.44 109 HIS A C 1
ATOM 877 O O . HIS A 1 109 ? 19.277 -7.642 -21.005 1.00 83.44 109 HIS A O 1
ATOM 883 N N . ASP A 1 110 ? 20.190 -5.623 -21.339 1.00 88.50 110 ASP A N 1
ATOM 884 C CA . ASP A 1 110 ? 21.538 -6.145 -21.474 1.00 88.50 110 ASP A CA 1
ATOM 885 C C . ASP A 1 110 ? 22.174 -6.417 -20.094 1.00 88.50 110 ASP A C 1
ATOM 887 O O . ASP A 1 110 ? 21.948 -5.672 -19.132 1.00 88.50 110 ASP A O 1
ATOM 891 N N . PRO A 1 111 ? 22.997 -7.475 -19.970 1.00 82.69 111 PRO A N 1
ATOM 892 C CA . PRO A 1 111 ? 23.583 -7.868 -18.690 1.00 82.69 111 PRO A CA 1
ATOM 893 C C . PRO A 1 111 ? 24.431 -6.778 -18.016 1.00 82.69 111 PRO A C 1
ATOM 895 O O . PRO A 1 111 ? 24.508 -6.737 -16.786 1.00 82.69 111 PRO A O 1
ATOM 898 N N . ALA A 1 112 ? 25.060 -5.892 -18.799 1.00 83.75 112 ALA A N 1
ATOM 899 C CA . ALA A 1 112 ? 25.934 -4.851 -18.271 1.00 83.75 112 ALA A CA 1
ATOM 900 C C . ALA A 1 112 ? 25.134 -3.792 -17.495 1.00 83.75 112 ALA A C 1
ATOM 902 O O . ALA A 1 112 ? 25.518 -3.438 -16.377 1.00 83.75 112 ALA A O 1
ATOM 903 N N . HIS A 1 113 ? 23.988 -3.355 -18.025 1.00 83.69 113 HIS A N 1
ATOM 904 C CA . HIS A 1 113 ? 23.104 -2.404 -17.345 1.00 83.69 113 HIS A CA 1
ATOM 905 C C . HIS A 1 113 ? 22.270 -3.058 -16.238 1.00 83.69 113 HIS A C 1
ATOM 907 O O . HIS A 1 113 ? 22.084 -2.449 -15.185 1.00 83.69 113 HIS A O 1
ATOM 913 N N . ILE A 1 114 ? 21.844 -4.318 -16.400 1.00 86.94 114 ILE A N 1
ATOM 914 C CA . ILE A 1 114 ? 21.099 -5.041 -15.351 1.00 86.94 114 ILE A CA 1
ATOM 915 C C . ILE A 1 114 ? 21.911 -5.135 -14.052 1.00 86.94 114 ILE A C 1
ATOM 917 O O . ILE A 1 114 ? 21.356 -4.995 -12.961 1.00 86.94 114 ILE A O 1
ATOM 921 N N . SER A 1 115 ? 23.232 -5.322 -14.147 1.00 84.62 115 SER A N 1
ATOM 922 C CA . SER A 1 115 ? 24.113 -5.425 -12.973 1.00 84.62 115 SER A CA 1
ATOM 923 C C . SER A 1 115 ? 24.103 -4.180 -12.064 1.00 84.62 115 SER A C 1
ATOM 925 O O . SER A 1 115 ? 24.485 -4.265 -10.891 1.00 84.62 115 SER A O 1
ATOM 927 N N . GLN A 1 116 ? 23.634 -3.043 -12.588 1.00 83.50 116 GLN A N 1
ATOM 928 C CA . GLN A 1 116 ? 23.565 -1.753 -11.902 1.00 83.50 116 GLN A CA 1
ATOM 929 C C . GLN A 1 116 ? 22.246 -1.544 -11.142 1.00 83.50 116 GLN A C 1
ATOM 931 O O . GLN A 1 116 ? 22.162 -0.634 -10.320 1.00 83.50 116 GLN A O 1
ATOM 936 N N . TYR A 1 117 ? 21.233 -2.393 -11.349 1.00 87.44 117 TYR A N 1
ATOM 937 C CA . TYR A 1 117 ? 19.943 -2.341 -10.649 1.00 87.44 117 TYR A CA 1
ATOM 938 C C . TYR A 1 117 ? 20.044 -2.865 -9.208 1.00 87.44 117 TYR A C 1
ATOM 940 O O . TYR A 1 117 ? 19.419 -3.855 -8.826 1.00 87.44 117 TYR A O 1
ATOM 948 N N . LYS A 1 118 ? 20.863 -2.197 -8.391 1.00 83.38 118 LYS A N 1
ATOM 949 C CA . LYS A 1 118 ? 21.026 -2.453 -6.957 1.00 83.38 118 LYS A CA 1
ATOM 950 C C . LYS A 1 118 ? 20.398 -1.316 -6.168 1.00 83.38 118 LYS A C 1
ATOM 952 O O . LYS A 1 118 ? 20.676 -0.148 -6.422 1.00 83.38 118 LYS A O 1
ATOM 957 N N . PHE A 1 119 ? 19.585 -1.671 -5.180 1.00 79.81 119 PHE A N 1
ATOM 958 C CA . PHE A 1 119 ? 18.874 -0.706 -4.354 1.00 79.81 119 PHE A CA 1
ATOM 959 C C . PHE A 1 119 ? 19.226 -0.899 -2.891 1.00 79.81 119 PHE A C 1
ATOM 961 O O . PHE A 1 119 ? 19.159 -2.012 -2.372 1.00 79.81 119 PHE A O 1
ATOM 968 N N . SER A 1 120 ? 19.547 0.211 -2.238 1.00 75.31 120 SER A N 1
ATOM 969 C CA . SER A 1 120 ? 19.631 0.303 -0.787 1.00 75.31 120 SER A CA 1
ATOM 970 C C . SER A 1 120 ? 18.427 1.091 -0.291 1.00 75.31 120 SER A C 1
ATOM 972 O O . SER A 1 120 ? 18.045 2.105 -0.885 1.00 75.31 120 SER A O 1
ATOM 974 N N . PHE A 1 121 ? 17.812 0.601 0.779 1.00 73.50 121 PHE A N 1
ATOM 975 C CA . PHE A 1 121 ? 16.659 1.229 1.406 1.00 73.50 121 PHE A CA 1
ATOM 976 C C . PHE A 1 121 ? 17.064 1.700 2.793 1.00 73.50 121 PHE A C 1
ATOM 978 O O . PHE A 1 121 ? 17.435 0.886 3.636 1.00 73.50 121 PHE A O 1
ATOM 985 N N . ASP A 1 122 ? 16.963 3.004 3.019 1.00 70.25 122 ASP A N 1
ATOM 986 C CA . ASP A 1 122 ? 17.117 3.577 4.348 1.00 70.25 122 ASP A CA 1
ATOM 987 C C . ASP A 1 122 ? 15.746 3.540 5.021 1.00 70.25 122 ASP A C 1
ATOM 989 O O . ASP A 1 122 ? 14.834 4.290 4.659 1.00 70.25 122 ASP A O 1
ATOM 993 N N . ALA A 1 123 ? 15.580 2.604 5.952 1.00 69.12 123 ALA A N 1
ATOM 994 C CA . ALA A 1 123 ? 14.381 2.526 6.768 1.00 69.12 123 ALA A CA 1
ATOM 995 C C . ALA A 1 123 ? 14.393 3.616 7.853 1.00 69.12 123 ALA A C 1
ATOM 997 O O . ALA A 1 123 ? 15.448 4.032 8.339 1.00 69.12 123 ALA A O 1
ATOM 998 N N . CYS A 1 124 ? 13.189 4.061 8.201 1.00 73.94 124 CYS A N 1
ATOM 999 C CA . CYS A 1 124 ? 12.866 4.505 9.549 1.00 73.94 124 CYS A CA 1
ATOM 1000 C C . CYS A 1 124 ? 12.585 3.219 10.358 1.00 73.94 124 CYS A C 1
ATOM 1002 O O . CYS A 1 124 ? 13.085 3.128 11.491 1.00 73.94 124 CYS A O 1
#

Secondary structure (DSSP, 8-state):
--TTHHHHGGG--S--SSTTTB---HHHHHHHHHHH-TT-HHHHHHHHHHHHHHHH-SS-SS-------S-TTSSHHHHHHHHHHHHBTTGGGSTT-----HHHH----SHHHHTT--------

pLDDT: mean 88.23, std 14.31, range [42.81, 98.31]

Foldseek 3Di:
DVVVVVVVVVPCPDDDPDCVFFVLQLVQLLVCCVVPQPPCPVCSVVVSVQSVVVSVDPDDPDDDDDDDDDDPPNCPVVSVQSSQVRGGVCRCVDPQHDDDDCVPNPVDDDPVVVVVPDDDHDHD